Protein 6TVU (pdb70)

Radius of gyration: 16.28 Å; Cα contacts (8 Å, |Δi|>4): 7; chains: 2; bounding box: 20×24×55 Å

B-factor: mean 23.77, std 13.66, range [1.64, 92.39]

Foldseek 3Di:
DVVVVVVVVVVVVVVVVVVVVVVVVVVVVVVVVVVVVD/DPDDPVSVVVVVVVVVVVVVVVVVVVVD

Solvent-accessible surface area: 6284 Å² total

Secondary structure (P-SEA, 3-state):
caaaaaaaaaaaaaaaaaaaaaaaaaaaaaaaaaaaac/ccccaaaaaaaaaccaaaaaaaaaaaac

Structure (mmCIF, N/CA/C/O backbone):
data_6TVU
#
_entry.id   6TVU
#
_cell.length_a   44.963
_cell.length_b   44.963
_cell.length_c   209.010
_cell.angle_alpha   90.000
_cell.angle_beta   90.000
_cell.angle_gamma   120.000
#
_symmetry.space_group_name_H-M   'H 3 2'
#
loop_
_entity.id
_entity.type
_entity.pdbx_d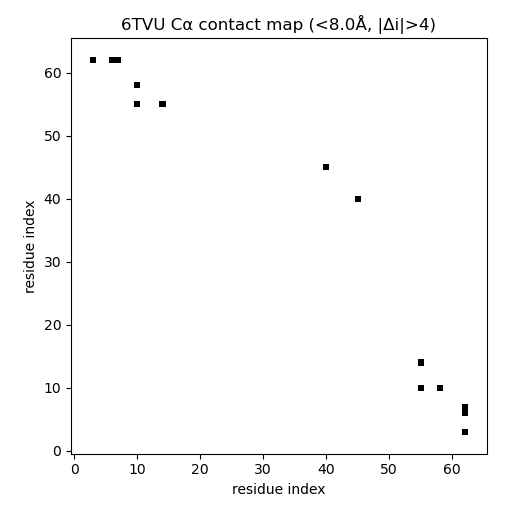escription
1 polymer 'Env polyprotein (Fragment)'
2 polymer 'Transmembrane protein gp41'
3 water water
#
loop_
_atom_site.group_PDB
_atom_site.id
_atom_site.type_symbol
_atom_site.label_atom_id
_atom_site.label_alt_id
_atom_site.label_comp_id
_atom_site.label_asym_id
_atom_site.label_entity_id
_atom_site.label_seq_id
_atom_site.pdbx_PDB_ins_code
_atom_site.Cartn_x
_atom_site.Cartn_y
_atom_site.Cartn_z
_atom_site.occupancy
_atom_site.B_iso_or_equiv
_atom_site.auth_seq_id
_atom_site.auth_comp_id
_atom_site.auth_asym_id
_atom_site.auth_atom_id
_atom_site.pdbx_PDB_model_num
ATOM 7 N N . ASN A 1 2 ? -18.725 -18.539 10.658 1.000 48.712 602 ASN AaA N 1
ATOM 8 C CA . ASN A 1 2 ? -17.642 -19.085 9.857 1.000 42.202 602 ASN AaA CA 1
ATOM 9 C C . ASN A 1 2 ? -18.187 -19.644 8.539 1.000 33.672 602 ASN AaA C 1
ATOM 10 O O . ASN A 1 2 ? -17.535 -19.421 7.511 1.000 28.642 602 ASN AaA O 1
ATOM 21 N N . ASN A 1 3 ? -19.337 -20.335 8.567 1.000 29.948 603 ASN AaA N 1
ATOM 22 C CA . ASN A 1 3 ? -19.938 -20.837 7.312 1.000 24.802 603 ASN AaA CA 1
ATOM 23 C C . ASN A 1 3 ? -20.263 -19.634 6.421 1.000 23.829 603 ASN AaA C 1
ATOM 24 O O . ASN A 1 3 ? -20.120 -19.779 5.211 1.000 22.766 603 ASN AaA O 1
ATOM 35 N N . LEU A 1 4 ? -20.682 -18.497 6.981 1.000 24.126 604 LEU AaA N 1
ATOM 36 C CA . LEU A 1 4 ? -21.020 -17.288 6.175 1.000 24.646 604 LEU AaA CA 1
ATOM 37 C C . LEU A 1 4 ? -19.767 -16.717 5.512 1.000 20.708 604 LEU AaA C 1
ATOM 38 O O . LEU A 1 4 ? -19.827 -16.431 4.337 1.000 20.119 604 LEU AaA O 1
ATOM 54 N N . LEU A 1 5 ? -18.661 -16.567 6.247 1.000 19.523 605 LEU AaA N 1
ATOM 55 C CA . LEU A 1 5 ? -17.390 -16.093 5.644 1.000 20.993 605 LEU AaA CA 1
ATOM 56 C C . LEU A 1 5 ? -16.962 -17.057 4.524 1.000 15.990 605 LEU AaA C 1
ATOM 57 O O . LEU A 1 5 ? -16.552 -16.615 3.463 1.000 16.975 605 LEU AaA O 1
ATOM 73 N N . ARG A 1 6 ? -17.057 -18.357 4.764 1.000 16.856 606 ARG AaA N 1
ATOM 74 C CA . ARG A 1 6 ? -16.626 -19.363 3.762 1.000 16.162 606 ARG AaA CA 1
ATOM 75 C C . ARG A 1 6 ? -17.545 -19.239 2.542 1.000 13.788 606 ARG AaA C 1
ATOM 76 O O . ARG A 1 6 ? -17.095 -19.375 1.408 1.000 14.918 606 ARG AaA O 1
ATOM 97 N N . ALA A 1 7 ? -18.830 -18.969 2.764 1.000 14.551 607 ALA AaA N 1
ATOM 98 C CA . ALA A 1 7 ? -19.767 -18.875 1.629 1.000 15.002 607 ALA AaA CA 1
ATOM 99 C C . ALA A 1 7 ? -19.421 -17.638 0.805 1.000 13.990 607 ALA AaA C 1
ATOM 100 O O . ALA A 1 7 ? -19.450 -17.710 -0.431 1.000 14.819 607 ALA AaA O 1
ATOM 107 N N . ILE A 1 8 ? -19.147 -16.515 1.479 1.000 15.315 608 ILE AaA N 1
ATOM 108 C CA . ILE A 1 8 ? -18.786 -15.252 0.775 1.000 16.301 608 ILE AaA CA 1
ATOM 109 C C . ILE A 1 8 ? -17.488 -15.473 -0.024 1.000 13.947 608 ILE AaA C 1
ATOM 110 O O . ILE A 1 8 ? -17.383 -15.037 -1.201 1.000 14.134 608 ILE AaA O 1
ATOM 126 N N . GLU A 1 9 ? -16.520 -16.173 0.554 1.000 14.768 609 GLU AaA N 1
ATOM 127 C CA . GLU A 1 9 ? -15.258 -16.477 -0.147 1.000 14.403 609 GLU AaA CA 1
ATOM 128 C C . GLU A 1 9 ? -15.520 -17.264 -1.427 1.000 12.449 6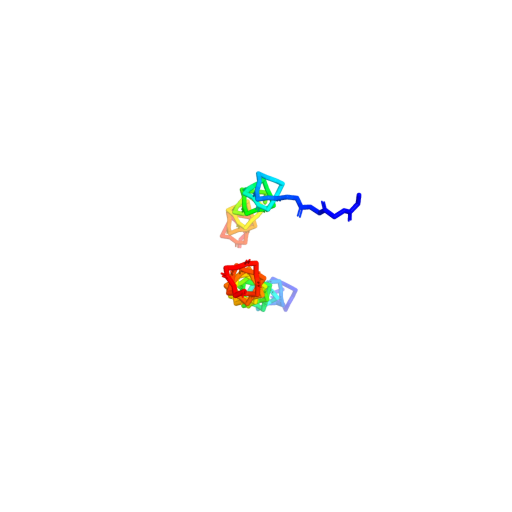09 GLU AaA C 1
ATOM 129 O O . GLU A 1 9 ? -15.004 -16.908 -2.486 1.000 13.690 609 GLU AaA O 1
ATOM 141 N N . ALA A 1 10 ? -16.321 -18.324 -1.337 1.000 12.968 610 ALA AaA N 1
ATOM 142 C CA . ALA A 1 10 ? -16.643 -19.174 -2.492 1.000 13.542 610 ALA AaA CA 1
ATOM 143 C C . ALA A 1 10 ? -17.446 -18.354 -3.513 1.000 13.426 610 ALA AaA C 1
ATOM 144 O O . ALA A 1 10 ? -17.218 -18.443 -4.695 1.000 13.127 610 ALA AaA O 1
ATOM 151 N N A GLN A 1 11 ? -18.388 -17.559 -3.037 0.700 12.696 611 GLN AaA N 1
ATOM 152 N N B GLN A 1 11 ? -18.407 -17.559 -3.025 0.300 12.534 611 GLN AaA N 1
ATOM 153 C CA A GLN A 1 11 ? -19.231 -16.738 -3.941 0.700 12.847 611 GLN AaA CA 1
ATOM 154 C CA B GLN A 1 11 ? -19.266 -16.687 -3.878 0.300 13.046 611 GLN AaA CA 1
ATOM 155 C C A GLN A 1 11 ? -18.342 -15.735 -4.676 0.700 12.451 611 GLN AaA C 1
ATOM 156 C C B GLN A 1 11 ? -18.374 -15.706 -4.645 0.300 12.729 611 GLN AaA C 1
ATOM 157 O O A GLN A 1 11 ? -18.625 -15.448 -5.839 0.700 13.334 611 GLN AaA O 1
ATOM 158 O O B GLN A 1 11 ? -18.699 -15.422 -5.808 0.300 12.864 611 GLN AaA O 1
ATOM 185 N N . GLN A 1 12 ? -17.289 -15.205 -4.031 1.000 13.085 612 GLN AaA N 1
ATOM 186 C CA . GLN A 1 12 ? -16.389 -14.249 -4.712 1.000 13.164 612 GLN AaA CA 1
ATOM 187 C C . GLN A 1 12 ? -15.681 -14.970 -5.843 1.000 11.262 612 GLN AaA C 1
ATOM 188 O O . GLN A 1 12 ? -15.505 -14.397 -6.900 1.000 14.068 612 GLN AaA O 1
ATOM 202 N N . HIS A 1 13 ? -15.241 -16.199 -5.633 1.000 13.287 613 HIS AaA N 1
ATOM 203 C CA . HIS A 1 13 ? -14.631 -16.959 -6.737 1.000 14.203 613 HIS AaA CA 1
ATOM 204 C C . HIS A 1 13 ? -15.616 -17.180 -7.878 1.000 12.321 613 HIS AaA C 1
ATOM 205 O O . HIS A 1 13 ? -15.247 -17.066 -9.038 1.000 13.541 613 HIS AaA O 1
ATOM 220 N N A LEU A 1 14 ? -16.868 -17.471 -7.532 0.500 12.357 614 LEU AaA N 1
ATOM 221 N N B LEU A 1 14 ? -16.876 -17.501 -7.568 0.500 13.070 614 LEU AaA N 1
A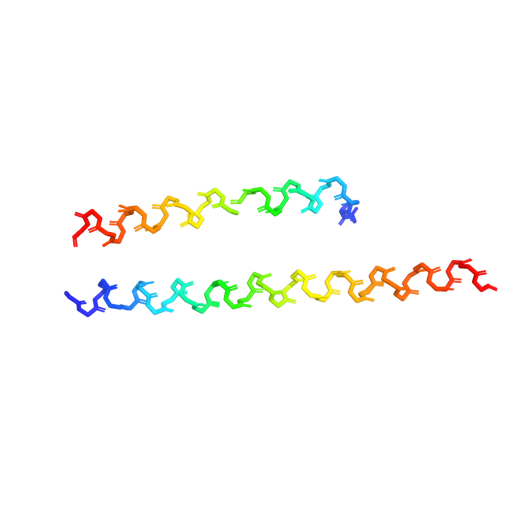TOM 222 C CA A LEU A 1 14 ? -17.932 -17.703 -8.535 0.500 13.818 614 LEU AaA CA 1
ATOM 223 C CA B LEU A 1 14 ? -17.908 -17.630 -8.629 0.500 15.151 614 LEU AaA CA 1
ATOM 224 C C A LEU A 1 14 ? -18.168 -16.380 -9.298 0.500 12.828 614 LEU AaA C 1
ATOM 225 C C B LEU A 1 14 ? -17.993 -16.300 -9.364 0.500 12.506 614 LEU AaA C 1
ATOM 226 O O A LEU A 1 14 ? -18.313 -16.424 -10.540 0.500 12.424 614 LEU AaA O 1
ATOM 227 O O B LEU A 1 14 ? -17.975 -16.267 -10.603 0.500 13.196 614 LEU AaA O 1
ATOM 258 N N . LEU A 1 15 ? -18.182 -15.236 -8.603 1.000 13.390 615 LEU AaA N 1
ATOM 259 C CA . LEU A 1 15 ? -18.363 -13.905 -9.212 1.000 16.074 615 LEU AaA CA 1
ATOM 260 C C . LEU A 1 15 ? -17.204 -13.632 -10.162 1.000 14.242 615 LEU AaA C 1
ATOM 261 O O . LEU A 1 15 ? -17.438 -13.158 -11.270 1.000 17.845 615 LEU AaA O 1
ATOM 277 N N A GLN A 1 16 ? -15.968 -13.889 -9.733 0.500 13.422 616 GLN AaA N 1
ATOM 278 N N B GLN A 1 16 ? -15.981 -13.969 -9.751 0.500 13.610 616 GLN AaA N 1
ATOM 279 C CA A GLN A 1 16 ? -14.806 -13.657 -10.621 0.500 15.998 616 GLN AaA CA 1
ATOM 280 C CA B GLN A 1 16 ? -14.758 -13.730 -10.558 0.500 16.107 616 GLN AaA CA 1
ATOM 281 C C A GLN A 1 16 ? -14.976 -14.475 -11.909 0.500 11.731 616 GLN AaA C 1
ATOM 282 C C B GLN A 1 16 ? -14.820 -14.533 -11.865 0.500 14.852 616 GLN AaA C 1
ATOM 283 O O A GLN A 1 16 ? -14.767 -13.919 -13.003 0.500 11.600 616 GLN AaA O 1
ATOM 284 O O B GLN A 1 16 ? -14.378 -14.014 -12.922 0.500 15.439 616 GLN AaA O 1
ATOM 311 N N . LEU A 1 17 ? -15.338 -15.761 -11.789 1.000 12.520 617 LEU AaA N 1
ATOM 312 C CA . LEU A 1 17 ? -15.537 -16.618 -12.983 1.000 12.577 617 LEU AaA CA 1
ATOM 313 C C . LEU A 1 17 ? -16.596 -15.954 -13.886 1.000 10.780 617 LEU AaA C 1
ATOM 314 O O . LEU A 1 17 ? -16.416 -15.968 -15.138 1.000 12.657 617 LEU AaA O 1
ATOM 330 N N . THR A 1 18 ? -17.674 -15.401 -13.342 1.000 11.035 618 THR AaA N 1
ATOM 331 C CA . THR A 1 18 ? -18.716 -14.830 -14.235 1.000 11.058 618 THR AaA CA 1
ATOM 332 C C . THR A 1 18 ? -18.198 -13.557 -14.892 1.000 10.085 618 THR AaA C 1
ATOM 333 O O . THR A 1 18 ? -18.476 -13.331 -16.051 1.000 11.308 618 THR AaA O 1
ATOM 344 N N . VAL A 1 19 ? -17.415 -12.765 -14.185 1.000 10.822 619 VAL AaA N 1
ATOM 345 C CA . VAL A 1 19 ? -16.837 -11.514 -14.747 1.000 11.718 619 VAL AaA CA 1
ATOM 346 C C . VAL A 1 19 ? -15.905 -11.897 -15.915 1.000 11.381 619 VAL AaA C 1
ATOM 347 O O . VAL A 1 19 ? -15.993 -11.328 -17.003 1.000 13.383 619 VAL AaA O 1
ATOM 360 N N . TRP A 1 20 ? -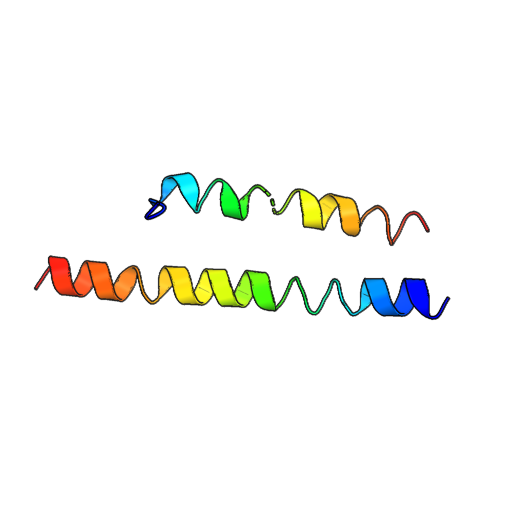15.041 -12.882 -15.682 1.000 13.027 620 TRP AaA N 1
ATOM 361 C CA . TRP A 1 20 ? -14.108 -13.331 -16.733 1.000 14.874 620 TRP AaA CA 1
ATOM 362 C C . TRP A 1 20 ? -14.898 -13.852 -17.947 1.000 12.276 620 TRP AaA C 1
ATOM 363 O O . TRP A 1 20 ? -14.548 -13.554 -19.098 1.000 13.938 620 TRP AaA O 1
ATOM 384 N N . GLY A 1 21 ? -15.951 -14.609 -17.690 1.000 11.632 621 GLY AaA N 1
ATOM 385 C CA . GLY A 1 21 ? -16.771 -15.172 -18.780 1.000 12.231 621 GLY AaA CA 1
ATOM 386 C C . GLY A 1 21 ? -17.416 -14.062 -19.595 1.000 9.662 621 GLY AaA C 1
ATOM 387 O O . GLY A 1 21 ? -17.459 -14.126 -20.831 1.000 10.933 621 GLY AaA O 1
ATOM 391 N N . ILE A 1 22 ? -17.971 -13.072 -18.929 1.000 10.245 622 ILE AaA N 1
ATOM 392 C CA . ILE A 1 22 ? -18.634 -11.940 -19.632 1.000 10.450 622 ILE AaA CA 1
ATOM 393 C C . ILE A 1 22 ? -17.585 -11.207 -20.482 1.000 10.636 622 ILE AaA C 1
ATOM 394 O O . ILE A 1 22 ? -17.862 -10.858 -21.639 1.000 11.642 622 ILE AaA O 1
ATOM 410 N N . LYS A 1 23 ? -16.396 -10.978 -19.935 1.000 12.104 623 LYS AaA N 1
ATOM 411 C CA . LYS A 1 23 ? -15.316 -10.309 -20.708 1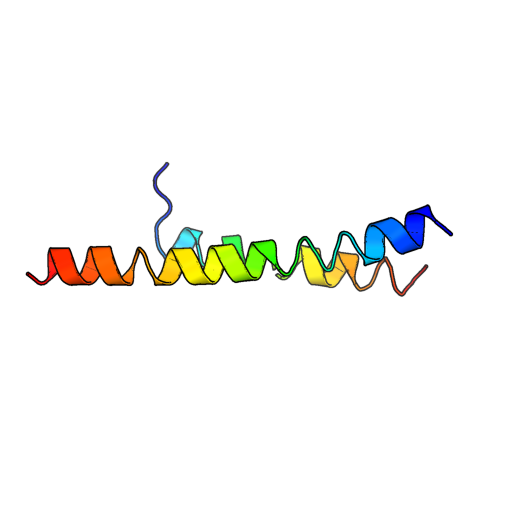.000 12.733 623 LYS AaA CA 1
ATOM 412 C C . LYS A 1 23 ? -15.013 -11.120 -21.974 1.000 11.834 623 LYS AaA C 1
ATOM 413 O O . LYS A 1 23 ? -14.852 -10.555 -23.050 1.000 13.400 623 LYS AaA O 1
ATOM 432 N N . GLN A 1 24 ? -14.904 -12.446 -21.839 1.000 12.444 624 GLN AaA N 1
ATOM 433 C CA . GLN A 1 24 ? -14.626 -13.303 -23.008 1.000 12.973 624 GLN AaA CA 1
ATOM 434 C C . GLN A 1 24 ? -15.702 -13.112 -24.062 1.000 10.719 624 GLN AaA C 1
ATOM 435 O O . GLN A 1 24 ? -15.431 -13.012 -25.263 1.000 12.056 624 GLN AaA O 1
ATOM 449 N N . LEU A 1 25 ? -16.973 -13.176 -23.653 1.000 10.262 625 LEU AaA N 1
ATOM 450 C CA . LEU A 1 25 ? -18.116 -13.104 -24.588 1.000 9.493 625 LEU AaA CA 1
ATOM 451 C C . LEU A 1 25 ? -18.218 -11.729 -25.243 1.000 9.465 625 LEU AaA C 1
ATOM 452 O O . LEU A 1 25 ? -18.543 -11.665 -26.413 1.000 9.799 625 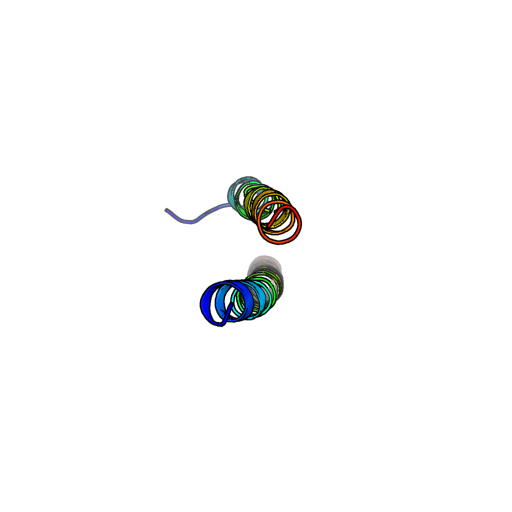LEU AaA O 1
ATOM 468 N N . GLN A 1 26 ? -17.921 -10.665 -24.488 1.000 10.156 626 GLN AaA N 1
ATOM 469 C CA . GLN A 1 26 ? -17.939 -9.314 -25.063 1.000 10.607 626 GLN AaA CA 1
ATOM 470 C C . GLN A 1 26 ? -16.931 -9.234 -26.209 1.000 10.011 626 GLN AaA C 1
ATOM 471 O O . GLN A 1 26 ? -17.250 -8.756 -27.305 1.000 10.913 626 GLN AaA O 1
ATOM 485 N N . ALA A 1 27 ? -15.747 -9.786 -25.996 1.000 9.531 627 ALA AaA N 1
ATOM 486 C CA . ALA A 1 27 ? -14.698 -9.762 -27.019 1.000 10.265 627 ALA AaA CA 1
ATOM 487 C C . ALA A 1 27 ? -15.122 -10.605 -28.220 1.000 9.718 627 AL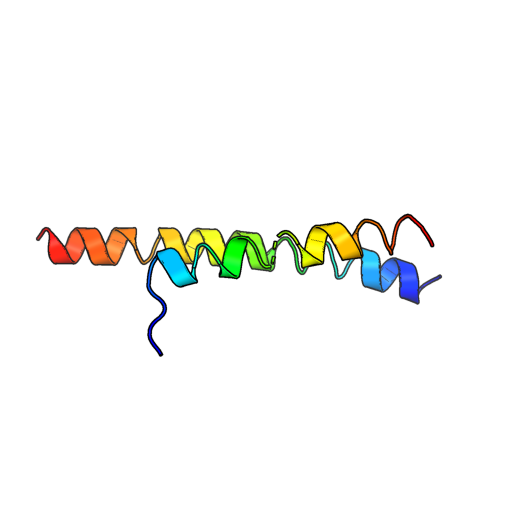A AaA C 1
ATOM 488 O O . ALA A 1 27 ? -14.920 -10.219 -29.376 1.000 10.172 627 ALA AaA O 1
ATOM 495 N N . ARG A 1 28 ? -15.717 -11.770 -27.961 1.000 9.011 628 ARG AaA N 1
ATOM 496 C CA . ARG A 1 28 ? -16.151 -12.678 -29.071 1.000 8.639 628 ARG AaA CA 1
ATOM 497 C C . ARG A 1 28 ? -17.237 -11.990 -29.908 1.000 7.608 628 ARG AaA C 1
ATOM 498 O O . ARG A 1 28 ? -17.201 -12.068 -31.146 1.000 8.830 628 ARG AaA O 1
ATOM 519 N N A ILE A 1 29 ? -18.272 -11.392 -29.304 0.500 8.548 629 ILE AaA N 1
ATOM 520 N N B ILE A 1 29 ? -18.207 -11.389 -29.239 0.500 7.621 629 ILE AaA N 1
ATOM 521 C CA A ILE A 1 29 ? -19.354 -10.782 -30.138 0.500 9.355 629 ILE AaA CA 1
ATOM 522 C CA B ILE A 1 29 ? -19.313 -10.717 -29.955 0.500 7.565 629 ILE AaA CA 1
ATOM 523 C C A ILE A 1 29 ? -18.787 -9.522 -30.803 0.500 8.401 629 ILE AaA C 1
ATOM 524 C C B ILE A 1 29 ? -18.726 -9.584 -30.788 0.500 7.500 629 ILE AaA C 1
ATOM 525 O O A ILE A 1 29 ? -19.196 -9.215 -31.923 0.500 10.1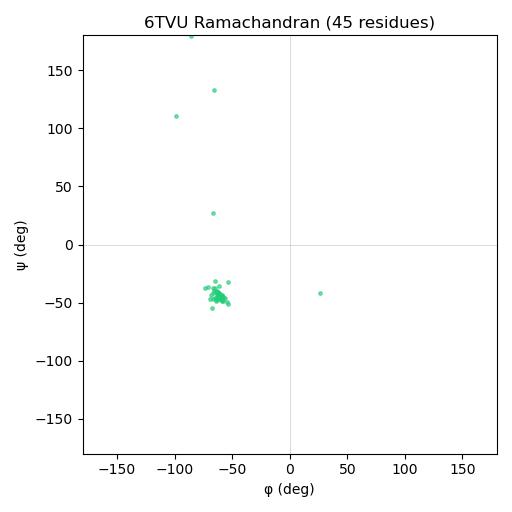09 629 ILE AaA O 1
ATOM 526 O O B ILE A 1 29 ? -19.055 -9.443 -31.978 0.500 8.370 629 ILE AaA O 1
ATOM 557 N N . LEU A 1 30 ? -17.851 -8.794 -30.180 1.000 8.784 630 LEU AaA N 1
ATOM 558 C CA . LEU A 1 30 ? -17.251 -7.618 -30.852 1.000 9.980 630 LEU AaA CA 1
ATOM 559 C C . LEU A 1 30 ? -16.472 -8.072 -32.091 1.000 9.836 630 LEU AaA C 1
ATOM 560 O O . LEU A 1 30 ? -16.534 -7.426 -33.139 1.000 10.051 630 LEU AaA O 1
ATOM 576 N N . ALA A 1 31 ? -15.762 -9.201 -32.004 1.000 9.173 631 ALA AaA N 1
ATOM 577 C CA . ALA A 1 31 ? -15.009 -9.755 -33.153 1.000 9.282 631 ALA AaA CA 1
ATOM 578 C C . ALA A 1 31 ? -15.962 -10.104 -34.289 1.000 8.806 631 ALA AaA C 1
ATOM 579 O O . ALA A 1 31 ? -15.662 -9.890 -35.480 1.000 11.377 631 ALA AaA O 1
ATOM 586 N N . VAL A 1 32 ? -17.091 -10.703 -33.931 1.000 8.958 632 VAL AaA N 1
ATOM 587 C CA . VAL A 1 32 ? -18.146 -11.048 -34.948 1.000 9.446 632 VAL AaA CA 1
ATOM 588 C C . VAL A 1 32 ? -18.719 -9.756 -35.557 1.000 9.330 632 VAL AaA C 1
ATOM 589 O O . VAL A 1 32 ? -18.858 -9.698 -36.802 1.000 10.994 632 VAL AaA O 1
ATOM 602 N N . GLU A 1 33 ? -19.049 -8.750 -34.745 1.000 8.912 633 GLU AaA N 1
ATOM 603 C CA . GLU A 1 33 ? -19.658 -7.511 -35.271 1.000 10.120 633 GLU AaA CA 1
ATOM 604 C C . GLU A 1 33 ? -18.651 -6.853 -36.234 1.000 10.519 633 GLU AaA C 1
ATOM 605 O O . GLU A 1 33 ? -19.023 -6.406 -37.319 1.000 12.066 633 GLU AaA O 1
ATOM 617 N N . ARG A 1 34 ? -17.363 -6.846 -35.877 1.000 10.144 634 ARG AaA N 1
ATOM 618 C CA . ARG A 1 34 ? -16.292 -6.282 -36.728 1.000 11.497 634 ARG AaA CA 1
ATOM 619 C C . ARG A 1 34 ? -16.166 -7.061 -38.034 1.000 10.849 634 ARG AaA C 1
ATOM 620 O O . ARG A 1 34 ? -16.045 -6.449 -39.094 1.000 13.454 634 ARG AaA O 1
ATOM 641 N N . TYR A 1 35 ? -16.165 -8.396 -37.946 1.000 12.176 635 TYR AaA N 1
ATOM 642 C CA . TYR A 1 35 ? -16.127 -9.219 -39.167 1.000 12.966 635 TYR AaA CA 1
ATOM 643 C C . TYR A 1 35 ? -17.255 -8.821 -40.113 1.000 13.047 635 TYR AaA C 1
ATOM 644 O O . TYR A 1 35 ? -17.062 -8.716 -41.312 1.000 15.054 635 TYR AaA O 1
ATOM 662 N N . LEU A 1 36 ? -18.471 -8.769 -39.569 1.000 11.639 636 LEU AaA N 1
ATOM 663 C CA . LEU A 1 36 ? -19.660 -8.469 -40.399 1.000 12.020 636 LEU AaA CA 1
ATOM 664 C C . LEU A 1 36 ? -19.577 -7.065 -40.997 1.000 13.607 636 LEU AaA C 1
ATOM 665 O O . LEU A 1 36 ? -19.947 -6.900 -42.149 1.000 14.851 636 LEU AaA O 1
ATOM 681 N N . LYS A 1 37 ? -19.099 -6.095 -40.226 1.000 12.468 637 LYS AaA N 1
ATOM 682 C CA . LYS A 1 37 ? -18.938 -4.736 -40.748 1.000 14.522 637 LYS AaA CA 1
ATOM 683 C C . LYS A 1 37 ? -17.956 -4.784 -41.921 1.000 14.766 637 LYS AaA C 1
ATOM 684 O O . LYS A 1 37 ? -18.192 -4.128 -42.950 1.000 17.666 637 LYS AaA O 1
ATOM 703 N N . ASP A 1 38 ? -16.841 -5.478 -41.726 1.000 14.266 638 ASP AaA N 1
ATOM 704 C CA . ASP A 1 38 ? -15.768 -5.533 -42.737 1.000 16.368 638 ASP AaA CA 1
ATOM 705 C C . ASP A 1 38 ? -16.237 -6.234 -44.013 1.000 16.307 638 ASP AaA C 1
ATOM 706 O O . ASP A 1 38 ? -15.751 -5.893 -45.100 1.000 22.498 638 ASP AaA O 1
ATOM 715 N N . GLN A 1 39 ? -17.148 -7.186 -43.897 1.000 17.258 639 GLN AaA N 1
ATOM 716 C CA . GLN A 1 39 ? -17.615 -8.001 -45.044 1.000 19.544 639 GLN AaA CA 1
ATOM 717 C C . GLN A 1 39 ? -18.609 -7.167 -45.847 1.000 22.019 639 GLN AaA C 1
ATOM 718 O O . GLN A 1 39 ? -18.769 -7.399 -47.006 1.000 26.239 639 GLN AaA O 1
ATOM 733 N N . GLN B 2 1 ? -28.888 2.956 -24.651 1.000 47.749 621 GLN BBB N 1
ATOM 734 C CA . GLN B 2 1 ? -28.921 1.741 -23.820 1.000 39.711 621 GLN BBB CA 1
ATOM 735 C C . GLN B 2 1 ? -28.131 0.596 -24.479 1.000 33.319 621 GLN BBB C 1
ATOM 736 O O . GLN B 2 1 ? -28.256 -0.508 -23.990 1.000 28.822 621 GLN BBB O 1
ATOM 752 N N . ILE B 2 2 ? -27.414 0.831 -25.588 1.000 23.365 622 ILE BBB N 1
ATOM 753 C CA . ILE B 2 2 ? -26.357 -0.090 -26.092 1.000 21.055 622 ILE BBB CA 1
ATOM 754 C C . ILE B 2 2 ? -25.030 0.490 -25.626 1.000 20.240 622 ILE BBB C 1
ATOM 755 O O . ILE B 2 2 ? -24.636 1.526 -26.149 1.000 24.509 622 ILE BBB O 1
ATOM 771 N N . TRP B 2 3 ? -24.356 -0.167 -24.685 1.000 19.843 623 TRP BBB N 1
ATOM 772 C CA . TRP B 2 3 ? -23.035 0.315 -24.206 1.000 18.888 623 TRP BBB CA 1
ATOM 773 C C . TRP B 2 3 ? -22.011 0.231 -25.331 1.000 22.307 623 TRP BBB C 1
ATOM 774 O O . TRP B 2 3 ? -21.933 -0.823 -26.007 1.000 23.222 623 TRP BBB O 1
ATOM 795 N N . ASN B 2 4 ? -21.263 1.329 -25.486 1.000 23.825 624 ASN BBB N 1
ATOM 796 C CA . ASN B 2 4 ? -20.105 1.385 -26.386 1.000 26.742 624 ASN BBB CA 1
ATOM 797 C C . ASN B 2 4 ? -18.865 0.877 -25.647 1.000 25.780 624 ASN BBB C 1
ATOM 798 O O . ASN B 2 4 ? -18.948 0.449 -24.470 1.000 24.206 624 ASN BBB O 1
ATOM 809 N N . ASN B 2 5 ? -17.749 0.874 -26.361 1.000 29.886 625 ASN BBB N 1
ATOM 810 C CA . ASN B 2 5 ? -16.426 0.377 -25.891 1.000 33.197 625 ASN BBB CA 1
ATOM 811 C C . ASN B 2 5 ? -16.027 1.132 -24.600 1.000 29.548 625 ASN BBB C 1
ATOM 812 O O . ASN B 2 5 ? -15.597 0.477 -23.636 1.000 29.389 625 ASN BBB O 1
ATOM 823 N N . MET B 2 6 ? -16.162 2.464 -24.551 1.000 29.782 626 MET BBB N 1
ATOM 824 C CA . MET B 2 6 ? -15.737 3.240 -23.346 1.000 30.830 626 MET BBB CA 1
ATOM 825 C C . MET B 2 6 ? -16.610 2.815 -22.153 1.000 26.493 626 MET BBB C 1
ATOM 826 O O . MET B 2 6 ? -16.082 2.668 -21.064 1.000 24.867 626 MET BBB O 1
ATOM 840 N N . THR B 2 7 ? -17.915 2.615 -22.342 1.000 23.843 627 THR BBB N 1
ATOM 841 C CA . THR B 2 7 ? -18.812 2.188 -21.232 1.000 23.103 627 THR BBB CA 1
ATOM 842 C C . THR B 2 7 ? -18.375 0.797 -20.739 1.000 19.250 627 THR BBB C 1
ATOM 843 O O . THR B 2 7 ? -18.305 0.568 -19.538 1.000 19.100 627 THR BBB O 1
ATOM 854 N N . TRP B 2 8 ? -18.066 -0.133 -21.636 1.000 19.059 628 TRP BBB N 1
ATOM 855 C CA . TRP B 2 8 ? -17.487 -1.433 -21.216 1.000 19.688 628 TRP BBB CA 1
ATOM 856 C C . TRP B 2 8 ? -16.168 -1.281 -20.438 1.000 20.732 628 TRP BBB C 1
ATOM 857 O O . TRP B 2 8 ? -15.965 -2.055 -19.514 1.000 19.766 628 TRP BBB O 1
ATOM 878 N N A MET B 2 9 ? -15.299 -0.310 -20.783 0.500 21.210 629 MET BBB N 1
ATOM 879 N N B MET B 2 9 ? -15.291 -0.316 -20.770 0.500 20.782 629 MET BBB N 1
ATOM 880 C CA A MET B 2 9 ? -14.025 -0.117 -20.025 0.500 30.189 629 MET BBB CA 1
ATOM 881 C CA B MET B 2 9 ? -14.053 -0.104 -19.960 0.500 21.461 629 MET BBB CA 1
ATOM 882 C C A MET B 2 9 ? -14.325 0.453 -18.613 0.500 28.997 629 MET BBB C 1
ATOM 883 C C B MET B 2 9 ? -14.420 0.349 -18.538 0.500 22.072 629 MET BBB C 1
ATOM 884 O O A MET B 2 9 ? -13.593 0.085 -17.662 0.500 32.281 629 MET BBB O 1
ATOM 885 O O B MET B 2 9 ? -13.780 -0.102 -17.557 0.500 22.044 629 MET BBB O 1
ATOM 912 N N . GLU B 2 10 ? -15.392 1.262 -18.454 1.000 21.715 630 GLU BBB N 1
ATOM 913 C CA . GLU B 2 10 ? -15.882 1.729 -17.131 1.000 19.525 630 GLU BBB CA 1
ATOM 914 C C . GLU B 2 10 ? -16.417 0.516 -16.361 1.000 19.111 630 GLU BBB C 1
ATOM 915 O O . GLU B 2 10 ? -16.119 0.381 -15.161 1.000 19.842 630 GLU BBB O 1
ATOM 927 N N . TRP B 2 11 ? -17.185 -0.361 -17.001 1.000 19.276 631 TRP BBB N 1
ATOM 928 C CA . TRP B 2 11 ? -17.703 -1.603 -16.382 1.000 16.406 631 TRP BBB CA 1
ATOM 929 C C . TRP B 2 11 ? -16.535 -2.389 -15.818 1.000 16.480 631 TRP BBB C 1
ATOM 930 O O . TRP B 2 11 ? -16.611 -2.862 -14.683 1.000 16.533 631 TRP BBB O 1
ATOM 951 N N . ASP B 2 12 ? -15.496 -2.572 -16.633 1.000 17.546 632 ASP BBB N 1
ATOM 952 C CA . ASP B 2 12 ? -14.315 -3.357 -16.213 1.000 19.941 632 ASP BBB CA 1
ATOM 953 C C . ASP B 2 12 ? -13.695 -2.703 -14.972 1.000 20.331 632 ASP BBB C 1
ATOM 954 O O . ASP B 2 12 ? -13.404 -3.408 -13.997 1.000 19.813 632 ASP BBB O 1
ATOM 963 N N . ARG B 2 13 ? -13.498 -1.386 -14.997 1.000 21.811 633 ARG BBB N 1
ATOM 964 C CA . ARG B 2 13 ? -12.902 -0.633 -13.862 1.000 21.962 633 ARG BBB CA 1
ATOM 965 C C . ARG B 2 13 ? -13.749 -0.841 -12.597 1.000 18.812 633 ARG BBB C 1
ATOM 966 O O . ARG B 2 13 ? -13.165 -1.084 -11.516 1.000 21.161 633 ARG BBB O 1
ATOM 987 N N . GLU B 2 14 ? -15.072 -0.711 -12.712 1.000 19.627 634 GLU BBB N 1
ATOM 988 C CA . GLU B 2 14 ? -15.989 -0.786 -11.548 1.000 17.823 634 GLU BBB CA 1
ATOM 989 C C . GLU B 2 14 ? -15.973 -2.195 -10.962 1.000 16.564 634 GLU BBB C 1
ATOM 990 O O . GLU B 2 14 ? -15.894 -2.458 -9.766 1.000 16.538 634 GLU BBB O 1
ATOM 1016 N N . ASN B 2 16 ? -13.281 -4.325 -11.193 1.000 20.314 636 ASN BBB N 1
ATOM 1017 C CA . ASN B 2 16 ? -11.975 -4.424 -10.529 1.000 22.030 636 ASN BBB CA 1
ATOM 1018 C C . ASN B 2 16 ? -12.066 -3.775 -9.146 1.000 19.893 636 ASN BBB C 1
ATOM 1019 O O . ASN B 2 16 ? -11.519 -4.350 -8.149 1.000 21.793 636 ASN BBB O 1
ATOM 1030 N N . ASN B 2 17 ? -12.747 -2.632 -9.061 1.000 19.130 637 ASN BBB N 1
ATOM 1031 C CA . ASN B 2 17 ? -12.748 -1.814 -7.821 1.000 21.306 637 ASN BBB CA 1
ATOM 1032 C C . ASN B 2 17 ? -13.518 -2.569 -6.740 1.000 19.832 637 ASN BBB C 1
ATOM 1033 O O . ASN B 2 17 ? -13.078 -2.661 -5.595 1.000 20.293 637 ASN BBB O 1
ATOM 1044 N N . TYR B 2 18 ? -14.684 -3.093 -7.078 1.000 19.480 638 TYR BBB N 1
ATOM 1045 C CA . TYR B 2 18 ? -15.471 -3.850 -6.076 1.000 19.319 638 TYR BBB CA 1
ATOM 1046 C C . TYR B 2 18 ? -14.732 -5.130 -5.673 1.000 18.959 638 TYR BBB C 1
ATOM 1047 O O . TYR B 2 18 ? -14.735 -5.483 -4.481 1.000 19.151 638 TYR BBB O 1
ATOM 1065 N N . THR B 2 19 ? -14.110 -5.810 -6.621 1.000 20.199 639 THR BBB N 1
ATOM 1066 C CA . THR B 2 19 ? -13.384 -7.065 -6.327 1.000 21.798 639 THR BBB CA 1
ATOM 1067 C C . THR B 2 19 ? -12.246 -6.765 -5.347 1.000 23.195 639 THR BBB C 1
ATOM 1068 O O . THR B 2 19 ? -12.107 -7.528 -4.369 1.000 23.285 639 THR BBB O 1
ATOM 1079 N N . SER B 2 20 ? -11.474 -5.693 -5.580 1.000 23.736 640 SER BBB N 1
ATOM 1080 C CA . SER B 2 20 ? -10.356 -5.299 -4.696 1.000 27.032 640 SER BBB CA 1
ATOM 1081 C C . SER B 2 20 ? -10.892 -5.049 -3.274 1.000 24.862 640 SER BBB C 1
ATOM 1082 O O . SER B 2 20 ? -10.306 -5.558 -2.276 1.000 23.872 640 SER BBB O 1
ATOM 1090 N N . LEU B 2 21 ? -12.015 -4.346 -3.169 1.000 22.167 641 LEU BBB N 1
ATOM 1091 C CA . LEU B 2 21 ? -12.598 -4.028 -1.836 1.000 20.897 641 LEU BBB CA 1
ATOM 1092 C C . LEU B 2 21 ? -13.003 -5.340 -1.145 1.000 19.483 641 LEU BBB C 1
ATOM 1093 O O . LEU B 2 21 ? -12.726 -5.542 0.039 1.000 19.648 641 LEU BBB O 1
ATOM 1109 N N . ILE B 2 22 ? -13.710 -6.204 -1.846 1.000 19.183 642 ILE BBB N 1
ATOM 1110 C CA . ILE B 2 22 ? -14.196 -7.471 -1.246 1.000 20.068 642 ILE BBB CA 1
ATOM 1111 C C . ILE B 2 22 ? -13.003 -8.297 -0.744 1.000 21.882 642 ILE BBB C 1
ATOM 1112 O O . ILE B 2 22 ? -13.090 -8.843 0.364 1.000 22.726 642 ILE BBB O 1
ATOM 1128 N N . HIS B 2 23 ? -11.921 -8.402 -1.525 1.000 23.768 643 HIS BBB N 1
ATOM 1129 C CA . HIS B 2 23 ? -10.733 -9.199 -1.142 1.000 26.998 643 HIS BBB CA 1
ATOM 1130 C C . HIS B 2 23 ? -10.258 -8.689 0.230 1.000 26.765 643 HIS BBB C 1
ATOM 1131 O O . HIS B 2 23 ? -10.005 -9.503 1.159 1.000 28.828 643 HIS BBB O 1
ATOM 1146 N N A SER B 2 24 ? -10.128 -7.369 0.369 0.500 26.348 644 SER BBB N 1
ATOM 1147 N N B SER B 2 24 ? -10.204 -7.362 0.384 0.500 24.621 644 SER BBB N 1
ATOM 1148 C CA A SER B 2 24 ? -9.648 -6.726 1.618 0.500 26.550 644 SER BBB CA 1
ATOM 1149 C CA B SER B 2 24 ? -9.677 -6.661 1.585 0.500 25.693 644 SER BBB CA 1
ATOM 1150 C C A SER B 2 24 ? -10.613 -7.045 2.765 0.500 23.712 644 SER BBB C 1
ATOM 1151 C C B SER B 2 24 ? -10.631 -6.810 2.778 0.500 24.306 644 SER BBB C 1
ATOM 1152 O O A SER B 2 24 ? -10.120 -7.410 3.852 0.500 22.238 644 SER BBB O 1
ATOM 1153 O O B SER B 2 24 ? -10.158 -6.680 3.929 0.500 32.142 644 SER BBB O 1
ATOM 1168 N N . LEU B 2 25 ? -11.928 -6.991 2.522 1.000 22.283 645 LEU BBB N 1
ATOM 1169 C CA . LEU B 2 25 ? -12.932 -7.191 3.597 1.000 21.103 645 LEU BBB CA 1
ATOM 1170 C C . LEU B 2 25 ? -12.834 -8.615 4.141 1.000 23.197 645 LEU BBB C 1
ATOM 1171 O O . LEU B 2 25 ? -12.977 -8.748 5.359 1.000 29.243 645 LEU BBB O 1
ATOM 1187 N N . ILE B 2 26 ? -12.646 -9.601 3.254 1.000 28.135 646 ILE BBB N 1
ATOM 1188 C CA . ILE B 2 26 ? -12.652 -11.063 3.565 1.000 30.891 646 ILE BBB CA 1
ATOM 1189 C C . ILE B 2 26 ? -11.337 -11.364 4.288 1.000 33.207 646 ILE BBB C 1
ATOM 1190 O O . ILE B 2 26 ? -11.336 -12.191 5.224 1.000 38.188 646 ILE BBB O 1
ATOM 1206 N N . GLU B 2 27 ? -10.248 -10.716 3.867 1.000 34.578 647 GLU BBB N 1
ATOM 1207 C CA . GLU B 2 27 ? -8.932 -10.881 4.533 1.000 39.582 647 GLU BBB CA 1
ATOM 1208 C C . GLU B 2 27 ? -9.039 -10.262 5.926 1.000 43.524 647 GLU BBB C 1
ATOM 1209 O O . GLU B 2 27 ? -8.763 -10.978 6.888 1.000 45.313 647 GLU BBB O 1
ATOM 1221 N N . GLU B 2 28 ? -9.454 -8.987 6.001 1.000 47.681 648 GLU BBB N 1
ATOM 1222 C CA . GLU B 2 28 ? -9.490 -8.187 7.260 1.000 50.616 648 GLU BBB CA 1
ATOM 1223 C C . GLU B 2 28 ? -10.284 -8.960 8.322 1.000 55.797 648 GLU BBB C 1
ATOM 1224 O O . GLU B 2 28 ? -9.951 -8.828 9.512 1.000 69.101 648 GLU BBB O 1
ATOM 1236 N N . SER B 2 29 ? -11.293 -9.732 7.899 1.000 55.315 649 SER BBB N 1
ATOM 1237 C CA . SER B 2 29 ? -12.110 -10.621 8.768 1.000 64.390 649 SER BBB CA 1
ATOM 1238 C C . SER B 2 29 ? -11.244 -11.772 9.302 1.000 74.689 649 SER BBB C 1
ATOM 1239 O O . SER B 2 29 ? -11.373 -12.934 8.917 1.000 82.882 649 SER BBB O 1
#

Sequence (66 aa):
NNLLRAIEAQQQHLLLQQLTVWGIKQLQARIILAVERYLKDQQIWNNMTWMMEWDRENNYTSLIHSSLIEES